Protein AF-A0A962ICY7-F1 (afdb_monomer)

pLDDT: mean 87.16, std 9.31, range [60.44, 96.81]

Sequence (85 aa):
DALLAAGFRDPVVDMEMITLTYDQVRGLLQDLKGIGANNATAGRNRGLTGKQRLQAFYQAYEAFRQPDGRYPASYEVIYGHAWAP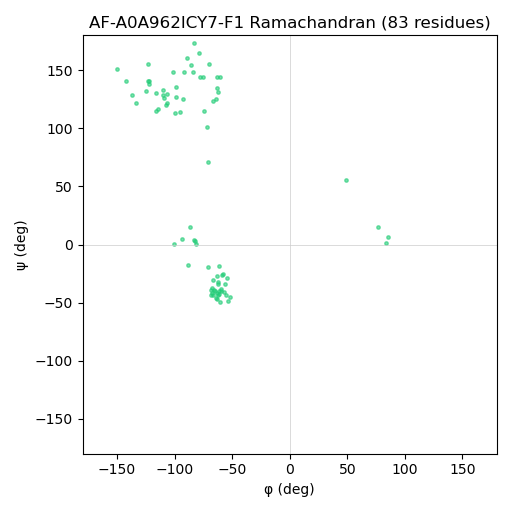

Solvent-accessible surface area (backbone atoms only — not comparable to full-atom values): 5412 Å² total; per-residue (Å²): 106,73,58,56,75,70,62,33,46,82,72,47,75,51,77,46,83,49,72,51,77,26,85,43,71,67,58,53,55,48,52,38,54,72,77,61,65,65,90,78,55,92,86,53,79,88,67,84,86,49,72,66,61,56,49,52,50,55,60,62,50,54,81,56,49,42,98,89,60,29,37,72,49,77,43,82,47,77,46,79,48,62,44,75,127

Structure (mmCIF, N/CA/C/O backbone):
data_AF-A0A962ICY7-F1
#
_entry.id   AF-A0A962ICY7-F1
#
loop_
_atom_site.group_PDB
_atom_site.id
_atom_site.type_symbol
_atom_site.label_atom_id
_atom_site.label_alt_id
_atom_site.label_comp_id
_atom_site.label_asym_id
_atom_site.label_entity_id
_atom_site.label_seq_id
_atom_site.pdbx_PDB_ins_code
_atom_site.Cartn_x
_atom_site.Cartn_y
_atom_site.Cartn_z
_atom_site.occupancy
_atom_site.B_iso_or_equiv
_atom_site.auth_seq_id
_atom_site.auth_comp_id
_atom_site.auth_asym_id
_atom_site.auth_atom_id
_atom_site.pdbx_PDB_model_num
ATOM 1 N N . ASP A 1 1 ? 8.919 8.000 -22.511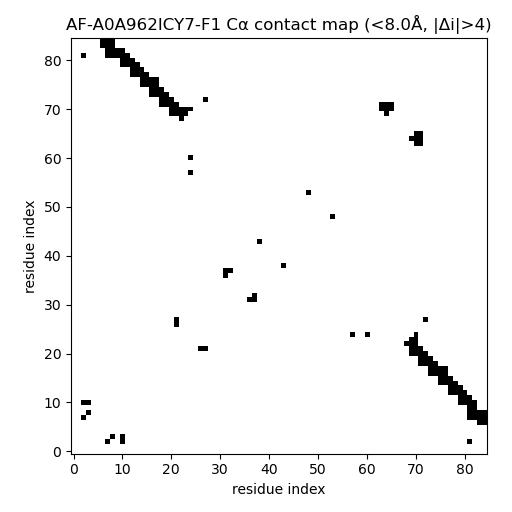 1.00 60.44 1 ASP A N 1
ATOM 2 C CA . ASP A 1 1 ? 10.204 8.734 -22.481 1.00 60.44 1 ASP A CA 1
ATOM 3 C C . ASP A 1 1 ? 11.328 8.070 -21.705 1.00 60.44 1 ASP A C 1
ATOM 5 O O . ASP A 1 1 ? 12.334 7.775 -22.331 1.00 60.44 1 ASP A O 1
ATOM 9 N N . ALA A 1 2 ? 11.196 7.773 -20.406 1.00 73.88 2 ALA A N 1
ATOM 10 C CA . ALA A 1 2 ? 12.312 7.209 -19.626 1.00 73.88 2 ALA A CA 1
ATOM 11 C C . ALA A 1 2 ? 12.886 5.885 -20.189 1.00 73.88 2 ALA A C 1
ATOM 13 O O . ALA A 1 2 ? 14.100 5.728 -20.246 1.00 73.88 2 ALA A O 1
ATOM 14 N N . LEU A 1 3 ? 12.035 4.962 -20.661 1.00 67.94 3 LEU A N 1
ATOM 15 C CA . LEU A 1 3 ? 12.471 3.680 -21.248 1.00 67.94 3 LEU A CA 1
ATOM 16 C C . LEU A 1 3 ? 13.202 3.846 -22.591 1.00 67.94 3 LEU A C 1
ATOM 18 O O . LEU A 1 3 ? 14.214 3.191 -22.823 1.00 67.94 3 LEU A O 1
ATOM 22 N N . LEU A 1 4 ? 12.734 4.761 -23.446 1.00 67.81 4 LEU A N 1
ATOM 23 C CA . LEU A 1 4 ? 13.406 5.089 -24.710 1.00 67.81 4 LEU A CA 1
ATOM 24 C C . LEU A 1 4 ? 14.752 5.773 -24.452 1.00 67.81 4 LEU A C 1
ATOM 26 O O . LEU A 1 4 ? 15.751 5.431 -25.076 1.00 67.81 4 LEU A O 1
ATOM 30 N N . ALA A 1 5 ? 14.794 6.697 -23.486 1.00 71.31 5 ALA A N 1
ATOM 31 C CA . ALA A 1 5 ? 16.028 7.352 -23.058 1.00 71.31 5 ALA A CA 1
ATOM 32 C C . ALA A 1 5 ? 17.045 6.361 -22.458 1.00 71.31 5 ALA A C 1
ATOM 34 O O . ALA A 1 5 ? 18.248 6.587 -22.553 1.00 71.31 5 ALA A O 1
ATOM 35 N N . ALA A 1 6 ? 16.573 5.250 -21.885 1.00 74.25 6 ALA A N 1
ATOM 36 C CA . ALA A 1 6 ? 17.402 4.152 -21.393 1.00 74.25 6 ALA A CA 1
ATOM 37 C C . ALA A 1 6 ? 17.827 3.143 -22.487 1.00 74.25 6 ALA A C 1
ATOM 39 O O . ALA A 1 6 ? 18.491 2.160 -22.172 1.00 74.25 6 ALA A O 1
ATOM 40 N N . GLY A 1 7 ? 17.485 3.377 -23.763 1.00 73.31 7 GLY A N 1
ATOM 41 C CA . GLY A 1 7 ? 17.941 2.570 -24.903 1.00 73.31 7 GLY A CA 1
ATOM 42 C C . GLY A 1 7 ? 17.113 1.316 -25.198 1.00 73.31 7 GLY A C 1
ATOM 43 O O . GLY A 1 7 ? 17.492 0.533 -26.071 1.00 73.31 7 GLY A O 1
ATOM 44 N N . PHE A 1 8 ? 15.986 1.121 -24.507 1.00 69.50 8 PHE A N 1
ATOM 45 C CA . PHE A 1 8 ? 15.067 0.025 -24.803 1.00 69.50 8 PHE A CA 1
ATOM 46 C C . PHE A 1 8 ? 14.255 0.309 -26.073 1.00 69.50 8 PHE A C 1
ATOM 48 O O . PHE A 1 8 ? 13.867 1.452 -26.332 1.00 69.50 8 PHE A O 1
ATOM 55 N N . ARG A 1 9 ? 13.970 -0.737 -26.854 1.00 71.06 9 ARG A N 1
ATOM 56 C CA . ARG A 1 9 ? 13.134 -0.659 -28.061 1.00 71.06 9 ARG A CA 1
ATOM 57 C C . ARG A 1 9 ? 11.725 -1.177 -27.783 1.00 71.06 9 ARG A C 1
ATOM 59 O O . ARG A 1 9 ? 11.540 -2.065 -26.949 1.00 71.06 9 ARG A O 1
ATOM 66 N N . ASP A 1 10 ? 10.760 -0.589 -28.486 1.00 71.75 10 ASP A N 1
ATOM 67 C CA . ASP A 1 10 ? 9.335 -0.940 -28.459 1.00 71.75 10 ASP A CA 1
ATOM 68 C C . ASP A 1 10 ? 8.731 -1.068 -27.044 1.00 71.75 10 ASP A C 1
ATOM 70 O O . ASP A 1 10 ? 8.189 -2.119 -26.698 1.00 71.75 10 ASP A O 1
ATOM 74 N N . PRO A 1 11 ? 8.830 -0.030 -26.185 1.00 72.56 11 PRO A N 1
ATOM 75 C CA . PRO A 1 11 ? 8.244 -0.095 -24.855 1.00 72.56 11 PRO A CA 1
ATOM 76 C C . PRO A 1 11 ? 6.713 -0.138 -24.935 1.00 72.56 11 PRO A C 1
ATOM 78 O O . PRO A 1 11 ? 6.081 0.776 -25.465 1.00 72.56 11 PRO A O 1
ATOM 81 N N . VAL A 1 12 ? 6.126 -1.176 -24.347 1.00 79.69 12 VAL A N 1
ATOM 82 C CA . VAL A 1 12 ? 4.686 -1.312 -24.111 1.00 79.69 12 VAL A CA 1
ATOM 83 C C . VAL A 1 12 ? 4.434 -1.100 -22.624 1.00 79.69 12 VAL A C 1
ATOM 85 O O . VAL A 1 12 ? 5.097 -1.707 -21.781 1.00 79.69 12 VAL A O 1
ATOM 88 N N . VAL A 1 13 ? 3.486 -0.223 -22.305 1.00 84.44 13 VAL A N 1
ATOM 89 C CA . VAL A 1 13 ? 3.050 0.039 -20.932 1.00 84.44 13 VAL A CA 1
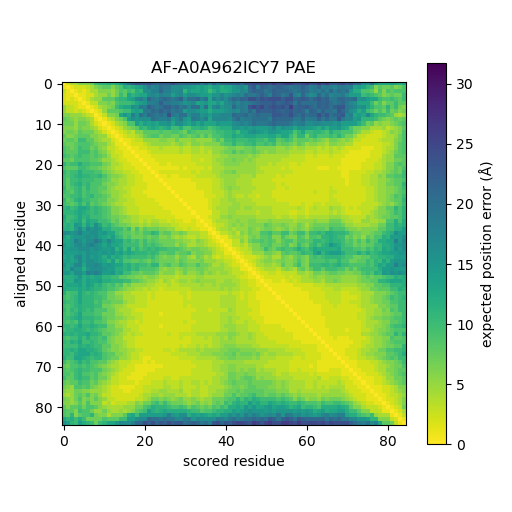ATOM 90 C C . VAL A 1 13 ? 1.591 -0.369 -20.809 1.00 84.44 13 VAL A C 1
ATOM 92 O O . VAL A 1 13 ? 0.779 0.041 -21.636 1.00 84.44 13 VAL A O 1
ATOM 95 N N . ASP A 1 14 ? 1.279 -1.154 -19.784 1.00 86.06 14 ASP A N 1
ATOM 96 C CA . ASP A 1 14 ? -0.084 -1.535 -19.412 1.00 86.06 14 ASP A CA 1
ATOM 97 C C . ASP A 1 14 ? -0.371 -1.133 -17.958 1.00 86.06 14 ASP A C 1
ATOM 99 O O . ASP A 1 14 ? 0.555 -0.973 -17.157 1.00 86.06 14 ASP A O 1
ATOM 103 N N . MET A 1 15 ? -1.643 -0.936 -17.620 1.00 88.88 15 MET A N 1
ATOM 104 C CA . MET A 1 15 ? -2.081 -0.478 -16.303 1.00 88.88 15 MET A CA 1
ATOM 105 C C . MET A 1 15 ? -3.304 -1.266 -15.840 1.00 88.88 15 MET A C 1
ATOM 107 O O . MET A 1 15 ? -4.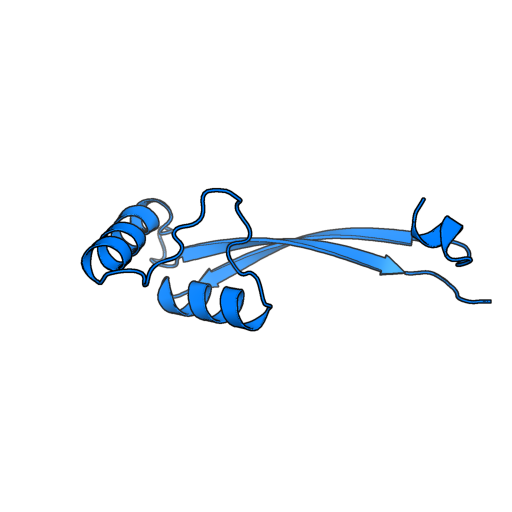326 -1.307 -16.522 1.00 88.88 15 MET A O 1
ATOM 111 N N . GLU A 1 16 ? -3.229 -1.801 -14.624 1.00 92.38 16 GLU A N 1
ATOM 112 C CA . GLU A 1 16 ? -4.332 -2.502 -13.973 1.00 92.38 16 GLU A CA 1
ATOM 113 C C . GLU A 1 16 ? -4.671 -1.871 -12.617 1.00 92.38 16 GLU A C 1
ATOM 115 O O . GLU A 1 16 ? -3.791 -1.503 -11.836 1.00 92.38 16 GLU A O 1
ATOM 120 N N . MET A 1 17 ? -5.970 -1.787 -12.318 1.00 93.38 17 MET A N 1
ATOM 121 C CA . MET A 1 17 ? -6.474 -1.416 -10.997 1.00 93.38 17 MET A CA 1
ATOM 122 C C . MET A 1 17 ? -6.883 -2.667 -10.222 1.00 93.38 17 MET A C 1
ATOM 124 O O . MET A 1 17 ? -7.880 -3.309 -10.548 1.00 93.38 17 MET A O 1
ATOM 128 N N . ILE A 1 18 ? -6.161 -2.972 -9.147 1.00 94.06 18 ILE A N 1
ATOM 129 C CA . ILE A 1 18 ? -6.426 -4.125 -8.280 1.00 94.06 18 ILE A CA 1
ATOM 130 C C . ILE A 1 18 ? -6.957 -3.622 -6.941 1.00 94.06 18 ILE A C 1
ATOM 132 O O . ILE A 1 18 ? -6.383 -2.718 -6.345 1.00 94.06 18 ILE A O 1
ATOM 136 N N . THR A 1 19 ? -8.038 -4.211 -6.425 1.00 94.44 19 THR A N 1
ATOM 137 C CA . THR A 1 19 ? -8.512 -3.929 -5.060 1.00 94.44 19 THR A CA 1
ATOM 138 C C . THR A 1 19 ? -8.416 -5.180 -4.201 1.00 94.44 19 THR A C 1
ATOM 140 O O . THR A 1 19 ? -9.111 -6.163 -4.445 1.00 94.44 19 THR A O 1
ATOM 143 N N . LEU A 1 20 ? -7.563 -5.129 -3.180 1.00 94.69 20 LEU A N 1
ATOM 144 C CA . LEU A 1 20 ? -7.425 -6.179 -2.175 1.00 94.69 20 LEU A CA 1
ATOM 145 C C . LEU A 1 20 ? -8.343 -5.885 -0.990 1.00 94.69 20 LEU A C 1
ATOM 147 O O . LEU A 1 20 ? -8.583 -4.725 -0.655 1.00 94.69 20 LEU A O 1
ATOM 151 N N . THR A 1 21 ? -8.848 -6.930 -0.336 1.00 95.94 21 THR A N 1
ATOM 152 C CA . THR A 1 21 ? -9.714 -6.794 0.841 1.00 95.94 21 THR A CA 1
ATOM 153 C C . THR A 1 21 ? -9.129 -7.526 2.041 1.00 95.94 21 THR A C 1
ATOM 155 O O . THR A 1 21 ? -8.659 -8.661 1.941 1.00 95.94 21 THR A O 1
ATOM 158 N N . TYR A 1 22 ? -9.201 -6.891 3.206 1.00 96.38 22 TYR A N 1
ATOM 159 C CA . TYR A 1 22 ? -8.566 -7.350 4.437 1.00 96.38 22 TYR A CA 1
ATOM 160 C C . TYR A 1 22 ? -9.587 -7.543 5.554 1.00 96.38 22 TYR A C 1
ATOM 162 O O . TYR A 1 22 ? -10.457 -6.698 5.744 1.00 96.38 22 TYR A O 1
ATOM 170 N N . ASP A 1 23 ? -9.432 -8.597 6.358 1.00 96.12 23 ASP A N 1
ATOM 171 C CA . ASP A 1 23 ? -10.265 -8.811 7.554 1.00 96.12 23 ASP A CA 1
ATOM 172 C C . ASP A 1 23 ? -10.020 -7.746 8.633 1.00 96.12 23 ASP A C 1
ATOM 174 O O . ASP A 1 23 ? -10.901 -7.409 9.421 1.00 96.12 23 ASP A O 1
ATOM 178 N N . GLN A 1 24 ? -8.793 -7.221 8.693 1.00 95.06 24 GLN A N 1
ATOM 179 C CA . GLN A 1 24 ? -8.380 -6.205 9.655 1.00 95.06 24 GLN A CA 1
ATOM 180 C C . GLN A 1 24 ? -7.437 -5.200 8.998 1.00 95.06 24 GLN A C 1
ATOM 182 O O . GLN A 1 24 ? -6.500 -5.582 8.295 1.00 95.06 24 GLN A O 1
ATOM 187 N N . VAL A 1 25 ? -7.590 -3.920 9.345 1.00 94.56 25 VAL A N 1
ATOM 188 C CA . VAL A 1 25 ? -6.718 -2.817 8.890 1.00 94.56 25 VAL A CA 1
ATOM 189 C C . VAL A 1 25 ? -5.236 -3.080 9.197 1.00 94.56 25 VAL A C 1
ATOM 191 O O . VAL A 1 25 ? -4.345 -2.636 8.477 1.00 94.56 25 VAL A O 1
ATOM 194 N N . ARG A 1 26 ? -4.936 -3.840 10.257 1.00 93.38 26 ARG A N 1
ATOM 195 C CA . ARG A 1 26 ? -3.561 -4.235 10.586 1.00 93.38 26 ARG A CA 1
ATOM 196 C C . ARG A 1 26 ? -2.891 -5.041 9.467 1.00 93.38 26 ARG A C 1
ATOM 198 O O . ARG A 1 26 ? -1.707 -4.818 9.239 1.00 93.38 26 ARG A O 1
ATOM 205 N N . GLY A 1 27 ? -3.615 -5.952 8.812 1.00 94.12 27 GLY A N 1
ATOM 206 C CA . GLY A 1 27 ? -3.075 -6.764 7.715 1.00 94.12 27 GLY A CA 1
ATOM 207 C C . GLY A 1 27 ? -2.695 -5.890 6.522 1.00 94.12 27 GLY A C 1
ATOM 208 O O . GLY A 1 27 ? -1.565 -5.939 6.055 1.00 94.12 27 GLY A O 1
ATOM 209 N N . LEU A 1 28 ? -3.584 -4.965 6.155 1.00 93.00 28 LEU A N 1
ATOM 210 C CA . LEU A 1 28 ? -3.327 -3.945 5.136 1.00 93.00 28 LEU A CA 1
ATOM 211 C C . LEU A 1 28 ? -2.042 -3.153 5.432 1.00 93.00 28 LEU A C 1
ATOM 213 O O . LEU A 1 28 ? -1.177 -3.006 4.571 1.00 93.00 28 LEU A O 1
ATOM 217 N N . LEU A 1 29 ? -1.876 -2.663 6.667 1.00 91.94 29 LEU A N 1
ATOM 218 C CA . LEU A 1 29 ? -0.671 -1.921 7.059 1.00 91.94 29 LEU A CA 1
ATOM 219 C C . LEU A 1 29 ? 0.612 -2.762 6.976 1.00 91.94 29 LEU A C 1
ATOM 221 O O . LEU A 1 29 ? 1.682 -2.216 6.699 1.00 91.94 29 LEU A O 1
ATOM 225 N N . GLN A 1 30 ? 0.529 -4.062 7.268 1.00 92.44 30 GLN A N 1
ATOM 226 C CA . GLN A 1 30 ? 1.668 -4.974 7.174 1.00 92.44 30 GLN A CA 1
ATOM 227 C C . GLN A 1 30 ? 2.090 -5.176 5.720 1.00 92.44 30 GLN A C 1
ATOM 229 O O . GLN A 1 30 ? 3.282 -5.066 5.440 1.00 92.44 30 GLN A O 1
ATOM 234 N N . ASP A 1 31 ? 1.137 -5.363 4.810 1.00 91.81 31 ASP A N 1
ATOM 235 C CA . ASP A 1 31 ? 1.412 -5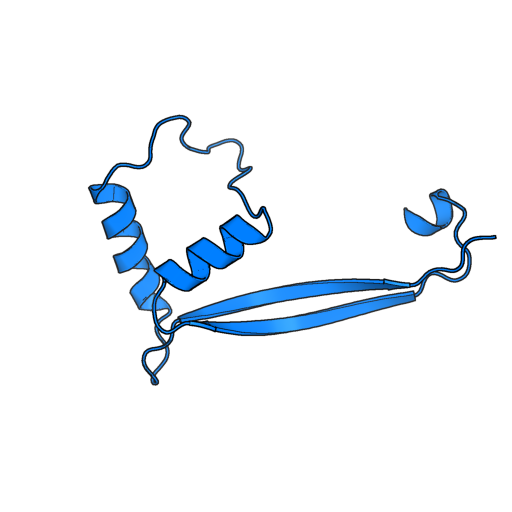.510 3.379 1.00 91.81 31 ASP A CA 1
ATOM 236 C C . ASP A 1 31 ? 2.039 -4.245 2.792 1.00 91.81 31 ASP A C 1
ATOM 238 O O . ASP A 1 31 ? 3.088 -4.318 2.153 1.00 91.81 31 ASP A O 1
ATOM 242 N N . LEU A 1 32 ? 1.476 -3.067 3.097 1.00 89.50 32 LEU A N 1
ATOM 243 C CA . LEU A 1 32 ? 2.059 -1.781 2.692 1.00 89.50 32 LEU A CA 1
ATOM 244 C C . LEU A 1 32 ? 3.506 -1.639 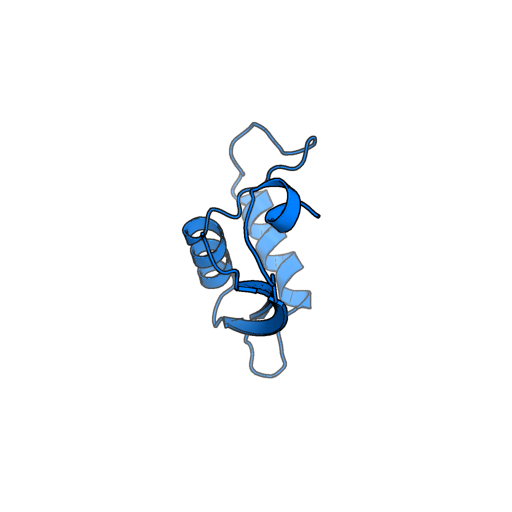3.174 1.00 89.50 32 LEU A C 1
ATOM 246 O O . LEU A 1 32 ? 4.391 -1.219 2.427 1.00 89.50 32 LEU A O 1
ATOM 250 N N . LYS A 1 33 ? 3.774 -2.021 4.425 1.00 88.94 33 LYS A N 1
ATOM 251 C CA . LYS A 1 33 ? 5.135 -2.000 4.961 1.00 88.94 33 LYS A CA 1
ATOM 252 C C . LYS A 1 33 ? 6.040 -3.011 4.249 1.00 88.94 33 LYS A C 1
ATOM 254 O O . LYS A 1 33 ? 7.203 -2.695 4.008 1.00 88.94 33 LYS A O 1
ATOM 259 N N . GLY A 1 34 ? 5.519 -4.193 3.922 1.00 90.62 34 GLY A N 1
ATOM 260 C CA . GLY A 1 34 ? 6.237 -5.261 3.228 1.00 90.62 34 GLY A CA 1
ATOM 261 C C . GLY A 1 34 ? 6.724 -4.849 1.840 1.00 90.62 34 GLY A C 1
ATOM 262 O O . GLY A 1 34 ? 7.868 -5.129 1.496 1.00 90.62 34 GLY A O 1
ATOM 263 N N . ILE A 1 35 ? 5.910 -4.099 1.092 1.00 88.38 35 ILE A N 1
ATOM 264 C CA . ILE A 1 35 ? 6.281 -3.563 -0.231 1.00 88.38 35 ILE A CA 1
ATOM 265 C C . ILE A 1 35 ? 7.110 -2.270 -0.159 1.00 88.38 35 ILE A C 1
ATOM 267 O O . ILE A 1 35 ? 7.425 -1.668 -1.182 1.00 88.38 35 ILE A O 1
ATOM 271 N N . GLY A 1 36 ? 7.453 -1.804 1.045 1.00 85.50 36 GLY A N 1
ATOM 272 C CA . GLY A 1 36 ? 8.234 -0.584 1.237 1.00 85.50 36 GLY A CA 1
ATOM 273 C C . GLY A 1 36 ? 7.450 0.718 1.047 1.00 85.50 36 GLY A C 1
ATOM 274 O O . GLY A 1 36 ? 8.079 1.778 0.973 1.00 85.50 36 GLY A O 1
ATOM 275 N N . ALA A 1 37 ? 6.110 0.675 1.030 1.00 84.12 37 ALA A N 1
ATOM 276 C CA . ALA A 1 37 ? 5.235 1.848 0.976 1.00 84.12 37 ALA A CA 1
ATOM 277 C C . ALA A 1 37 ? 5.270 2.620 2.309 1.00 84.12 37 ALA A C 1
ATOM 279 O O . ALA A 1 37 ? 4.346 2.611 3.123 1.00 84.12 37 ALA A O 1
ATOM 280 N N . ASN A 1 38 ? 6.400 3.276 2.555 1.00 81.69 38 ASN A N 1
ATOM 281 C CA . ASN A 1 38 ? 6.631 4.112 3.720 1.00 81.69 38 ASN A CA 1
ATOM 282 C C . ASN A 1 38 ? 6.113 5.535 3.479 1.00 81.69 38 ASN A C 1
ATOM 284 O O . ASN A 1 38 ? 6.062 6.028 2.355 1.00 81.69 38 ASN A O 1
ATOM 288 N N . ASN A 1 39 ? 5.777 6.236 4.563 1.00 80.50 39 ASN A N 1
ATOM 289 C CA . ASN A 1 39 ? 5.345 7.628 4.486 1.00 80.50 39 ASN A CA 1
ATOM 290 C C . ASN A 1 39 ? 6.533 8.551 4.142 1.00 80.50 39 ASN A C 1
ATOM 292 O O . ASN A 1 39 ? 7.334 8.887 5.018 1.00 80.50 39 ASN A O 1
ATOM 296 N N . ALA A 1 40 ? 6.622 8.960 2.874 1.00 80.00 40 ALA A N 1
ATOM 297 C CA . ALA A 1 40 ? 7.639 9.872 2.346 1.00 80.00 40 ALA A CA 1
ATOM 298 C C . ALA A 1 40 ? 7.210 11.355 2.344 1.00 80.00 40 ALA A C 1
ATOM 300 O O . ALA A 1 40 ? 7.946 12.209 1.853 1.00 80.00 40 ALA A O 1
ATOM 301 N N . THR A 1 41 ? 6.041 11.690 2.898 1.00 84.56 41 THR A N 1
ATOM 302 C CA . THR A 1 41 ? 5.504 13.057 2.883 1.00 84.56 41 THR A CA 1
ATOM 303 C C . THR A 1 41 ? 6.417 14.019 3.646 1.00 84.56 41 THR A C 1
ATOM 305 O O . THR A 1 41 ? 6.833 13.736 4.770 1.00 84.56 41 THR A O 1
ATOM 308 N N . ALA A 1 42 ? 6.689 15.198 3.075 1.00 82.56 42 ALA A N 1
ATOM 309 C CA . ALA A 1 42 ? 7.584 16.200 3.667 1.00 82.56 42 ALA A CA 1
ATOM 310 C C . ALA A 1 42 ? 7.170 16.629 5.092 1.00 82.56 42 ALA A C 1
ATOM 312 O O . ALA A 1 42 ? 8.020 16.850 5.950 1.00 82.56 42 ALA A O 1
ATOM 313 N N . GLY A 1 43 ? 5.862 16.679 5.369 1.00 86.31 43 GLY A N 1
ATOM 314 C CA . GLY A 1 43 ? 5.291 16.984 6.686 1.00 86.31 43 GLY A CA 1
ATOM 315 C C . GLY A 1 43 ? 5.131 15.781 7.622 1.00 86.31 43 GLY A C 1
ATOM 316 O O . GLY A 1 43 ? 4.366 15.859 8.584 1.00 86.31 43 GLY A O 1
ATOM 317 N N . ARG A 1 44 ? 5.773 14.637 7.342 1.00 85.19 44 ARG A N 1
ATOM 318 C CA . ARG A 1 44 ? 5.635 13.446 8.190 1.00 85.19 44 ARG A CA 1
ATOM 319 C C . ARG A 1 44 ? 6.118 13.727 9.610 1.00 85.19 44 ARG A C 1
ATOM 321 O O . ARG A 1 44 ? 7.132 14.391 9.831 1.00 85.19 44 ARG A O 1
ATOM 328 N N . ASN A 1 45 ? 5.438 13.130 10.585 1.00 84.25 45 ASN A N 1
ATOM 329 C CA . ASN A 1 45 ? 5.947 13.132 11.947 1.00 84.25 45 ASN A CA 1
ATOM 330 C C . ASN A 1 45 ? 7.299 12.393 11.989 1.00 84.25 45 ASN A C 1
ATOM 332 O O . ASN A 1 45 ? 7.433 11.296 11.440 1.00 84.25 45 ASN A O 1
ATOM 336 N N . ARG A 1 46 ? 8.305 13.004 12.622 1.00 86.06 46 ARG A N 1
ATOM 337 C CA . ARG A 1 46 ? 9.644 12.413 12.794 1.00 86.06 46 ARG A CA 1
ATOM 338 C C . ARG A 1 46 ? 9.751 11.561 14.060 1.00 86.06 46 ARG A C 1
ATOM 340 O O . ARG A 1 46 ? 10.682 10.770 14.164 1.00 86.06 46 ARG A O 1
ATOM 347 N N . GLY A 1 47 ? 8.821 11.725 15.003 1.00 88.19 47 GLY A N 1
ATOM 348 C CA . GLY A 1 47 ? 8.753 10.933 16.228 1.00 88.19 47 GLY A CA 1
ATOM 349 C C . GLY A 1 47 ? 8.035 9.594 16.047 1.00 88.19 47 GLY A C 1
ATOM 350 O O . GLY A 1 47 ? 7.432 9.312 15.010 1.00 88.19 47 GLY A O 1
ATOM 351 N N . LEU A 1 48 ? 8.066 8.778 17.101 1.00 87.06 48 LEU A N 1
ATOM 352 C CA . LEU A 1 48 ? 7.300 7.536 17.156 1.00 87.06 48 LEU A CA 1
ATOM 353 C C . LEU A 1 48 ? 5.795 7.825 17.104 1.00 87.06 48 LEU A C 1
ATOM 355 O O . LEU A 1 48 ? 5.298 8.797 17.677 1.00 87.06 48 LEU A O 1
ATOM 359 N N . THR A 1 49 ? 5.048 6.949 16.434 1.00 88.44 49 THR A N 1
ATOM 360 C CA . THR A 1 49 ? 3.585 7.025 16.444 1.00 88.44 49 THR A CA 1
ATOM 361 C C . THR A 1 49 ? 3.069 6.543 17.796 1.00 88.44 49 THR A C 1
ATOM 363 O O . THR A 1 49 ? 3.227 5.377 18.148 1.00 88.44 49 THR A O 1
ATOM 366 N N . GLY A 1 50 ? 2.451 7.442 18.562 1.00 92.50 50 GLY A N 1
ATOM 367 C CA . GLY A 1 50 ? 1.857 7.107 19.854 1.00 92.50 50 GLY A CA 1
ATOM 368 C C . GLY A 1 50 ? 0.600 6.238 19.731 1.00 92.50 50 GLY A C 1
ATOM 369 O O . GLY A 1 50 ? -0.120 6.292 18.731 1.00 92.50 50 GLY A O 1
ATOM 370 N N . LYS A 1 51 ? 0.291 5.483 20.795 1.00 94.12 51 LYS A N 1
ATOM 371 C CA . LYS A 1 51 ? -0.869 4.573 20.872 1.00 94.12 51 LYS A CA 1
ATOM 372 C C . LYS A 1 51 ? -2.190 5.257 20.506 1.00 94.12 51 LYS A C 1
ATOM 374 O O . LYS A 1 51 ? -2.966 4.698 19.743 1.00 94.12 51 LYS A O 1
ATOM 379 N N . GLN A 1 52 ? -2.436 6.461 21.022 1.00 94.88 52 GLN A N 1
ATOM 380 C CA . GLN A 1 52 ? -3.674 7.209 20.763 1.00 94.88 52 GLN A CA 1
ATOM 381 C C . GLN A 1 52 ? -3.833 7.559 19.280 1.00 94.88 52 GLN A C 1
ATOM 383 O O . GLN A 1 52 ? -4.909 7.385 18.721 1.00 94.88 52 GLN A O 1
ATOM 388 N N . ARG A 1 53 ? -2.749 7.981 18.617 1.00 92.81 53 ARG A N 1
ATOM 389 C CA . ARG A 1 53 ? -2.772 8.308 17.186 1.00 92.81 53 ARG A CA 1
ATOM 390 C C . ARG A 1 53 ? -3.009 7.070 16.325 1.00 92.81 53 ARG A C 1
ATOM 392 O O . ARG A 1 53 ? -3.738 7.153 15.345 1.00 92.81 53 ARG A O 1
ATOM 399 N N . LEU A 1 54 ? -2.435 5.931 16.712 1.00 92.12 54 LEU A N 1
ATOM 400 C CA . LEU A 1 54 ? -2.693 4.658 16.041 1.00 92.12 54 LEU A CA 1
ATOM 401 C C . LEU A 1 54 ? -4.159 4.214 16.198 1.00 92.12 54 LEU A C 1
ATOM 403 O O . LEU A 1 54 ? -4.753 3.732 15.243 1.00 92.12 54 LEU A O 1
ATOM 407 N N . GLN A 1 55 ? -4.758 4.409 17.375 1.00 94.88 55 GLN A N 1
ATOM 408 C CA . GLN A 1 55 ? -6.178 4.108 17.593 1.00 94.88 55 GLN A CA 1
ATOM 409 C C . GLN A 1 55 ? -7.094 5.037 16.793 1.00 94.88 55 GLN A C 1
ATOM 411 O O . GLN A 1 55 ? -8.019 4.562 16.144 1.00 94.88 55 GLN A O 1
ATOM 416 N N . ALA A 1 56 ? -6.797 6.339 16.772 1.00 95.19 56 ALA A N 1
ATOM 417 C CA . ALA A 1 56 ? -7.529 7.298 15.948 1.00 95.19 56 ALA A CA 1
ATOM 418 C C . ALA A 1 56 ? -7.442 6.950 14.452 1.00 95.19 56 ALA A C 1
ATOM 420 O O . ALA A 1 56 ? -8.432 7.068 13.738 1.00 95.19 56 ALA A O 1
ATOM 421 N N . PHE A 1 57 ? -6.283 6.469 13.987 1.00 93.56 57 PHE A N 1
ATOM 422 C CA . PHE A 1 57 ? -6.129 5.959 12.626 1.00 93.56 57 PHE A CA 1
ATOM 423 C C . PHE A 1 57 ? -7.064 4.772 12.350 1.00 93.56 57 PHE A C 1
ATOM 425 O O . PHE A 1 57 ? -7.778 4.802 11.353 1.00 93.56 57 PHE A O 1
ATOM 432 N N . TYR A 1 58 ? -7.106 3.764 13.230 1.00 94.31 58 TYR A N 1
ATOM 433 C CA . TYR A 1 58 ? -8.012 2.623 13.047 1.00 94.31 58 TYR A CA 1
ATOM 434 C C . TYR A 1 58 ? -9.483 3.045 13.039 1.00 94.31 58 TYR A C 1
ATOM 436 O O . TYR A 1 58 ? -10.227 2.608 12.172 1.00 94.31 58 TYR A O 1
ATOM 444 N N . GLN A 1 59 ? -9.883 3.943 13.942 1.00 95.94 59 GLN A N 1
ATOM 445 C CA . GLN A 1 59 ? -11.250 4.468 13.991 1.00 95.94 59 GLN A CA 1
ATOM 446 C C . GLN A 1 59 ? -11.627 5.229 12.720 1.00 95.94 59 GLN A C 1
ATOM 448 O O . GLN A 1 59 ? -12.715 5.034 12.191 1.00 95.94 59 GLN A O 1
ATOM 453 N N . ALA A 1 60 ? -10.729 6.071 12.204 1.00 95.25 60 ALA A N 1
ATOM 454 C CA . ALA A 1 60 ? -10.958 6.769 10.942 1.00 95.25 60 ALA A CA 1
ATOM 455 C C . ALA A 1 60 ? -11.108 5.788 9.769 1.00 95.25 60 ALA A C 1
ATOM 457 O O . ALA A 1 60 ? -11.866 6.051 8.838 1.00 95.25 60 ALA A O 1
ATOM 458 N N . TYR A 1 61 ? -10.418 4.646 9.829 1.00 94.12 61 TYR A N 1
ATOM 459 C CA . TYR A 1 61 ? -10.479 3.624 8.791 1.00 94.12 61 TYR A CA 1
ATOM 460 C C . TYR A 1 61 ? -11.813 2.862 8.749 1.00 94.12 61 TYR A C 1
ATOM 462 O O . TYR A 1 61 ? -12.152 2.293 7.714 1.00 94.12 61 TYR A O 1
ATOM 470 N N . GLU A 1 62 ? -12.603 2.880 9.829 1.00 95.25 62 GLU A N 1
ATOM 471 C CA . GLU A 1 62 ? -13.940 2.264 9.855 1.00 95.25 62 GLU A CA 1
ATOM 472 C C . GLU A 1 62 ? -14.887 2.852 8.805 1.00 95.25 62 GLU A C 1
ATOM 474 O O . GLU A 1 62 ? -15.769 2.150 8.320 1.00 95.25 62 GLU A O 1
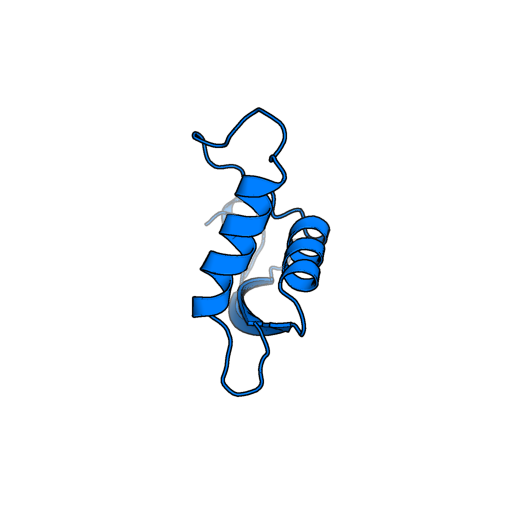ATOM 479 N N . ALA A 1 63 ? -14.670 4.101 8.380 1.00 96.25 63 ALA A N 1
ATOM 480 C CA . ALA A 1 63 ? -15.438 4.718 7.299 1.00 96.25 63 ALA A CA 1
ATOM 481 C C . ALA A 1 63 ? -15.302 3.979 5.952 1.00 96.25 63 ALA A C 1
ATOM 483 O O . ALA A 1 63 ? -16.141 4.160 5.072 1.00 96.25 63 ALA A O 1
ATOM 484 N N . PHE A 1 64 ? -14.265 3.151 5.789 1.00 95.19 64 PHE A N 1
ATOM 485 C CA . PHE A 1 64 ? -14.015 2.360 4.581 1.00 95.19 64 PHE A CA 1
ATOM 486 C C . PHE A 1 64 ? -14.450 0.898 4.710 1.00 95.19 64 PHE A C 1
ATOM 488 O O . PHE A 1 64 ? -14.262 0.127 3.770 1.00 95.19 64 PHE A O 1
ATOM 495 N N . ARG A 1 65 ? -15.004 0.490 5.859 1.00 96.50 65 ARG A N 1
ATOM 496 C CA . ARG A 1 65 ? -15.472 -0.880 6.064 1.00 96.50 65 ARG A CA 1
ATOM 497 C C . ARG A 1 65 ? -16.628 -1.188 5.109 1.00 96.50 65 ARG A C 1
ATOM 499 O O . ARG A 1 65 ? -17.629 -0.476 5.076 1.00 96.50 65 ARG A O 1
ATOM 506 N N . GLN A 1 66 ? -16.485 -2.258 4.339 1.00 95.50 66 GLN A N 1
ATOM 507 C CA . GLN A 1 66 ? -17.497 -2.725 3.396 1.00 95.50 66 GLN A CA 1
ATOM 508 C C . GLN A 1 66 ? -18.630 -3.489 4.109 1.00 95.50 66 GLN A C 1
ATOM 510 O O . GLN A 1 66 ? -18.473 -3.880 5.270 1.00 95.50 66 GLN A O 1
ATOM 515 N N . PRO A 1 67 ? -19.783 -3.723 3.444 1.00 96.38 67 PRO A N 1
ATOM 516 C CA . PRO A 1 67 ? -20.915 -4.443 4.040 1.00 96.38 67 PRO A CA 1
ATOM 517 C C . PRO A 1 67 ? -20.587 -5.860 4.533 1.00 96.38 67 PRO A C 1
ATOM 519 O O . PRO A 1 67 ? -21.245 -6.357 5.443 1.00 9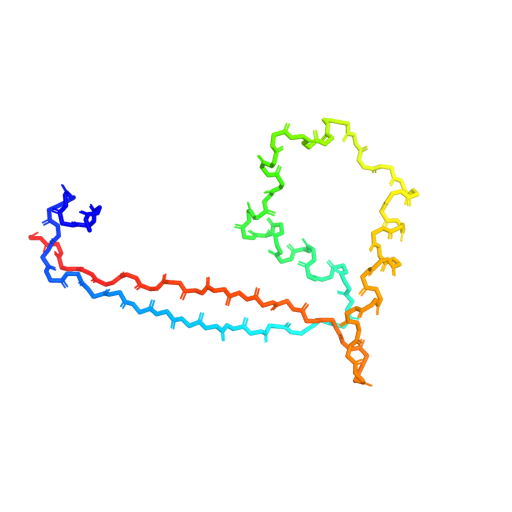6.38 67 PRO A O 1
ATOM 522 N N . ASP A 1 68 ? -19.568 -6.499 3.959 1.00 95.44 68 ASP A N 1
ATOM 523 C CA . ASP A 1 68 ? -19.055 -7.810 4.372 1.00 95.44 68 ASP A CA 1
ATOM 524 C C . ASP A 1 68 ? -18.090 -7.742 5.577 1.00 95.44 68 ASP A C 1
ATOM 526 O O . ASP A 1 68 ? -17.583 -8.764 6.037 1.00 95.44 68 ASP A O 1
ATOM 530 N N . GLY A 1 69 ? -17.837 -6.541 6.105 1.00 95.50 69 GLY A N 1
ATOM 531 C CA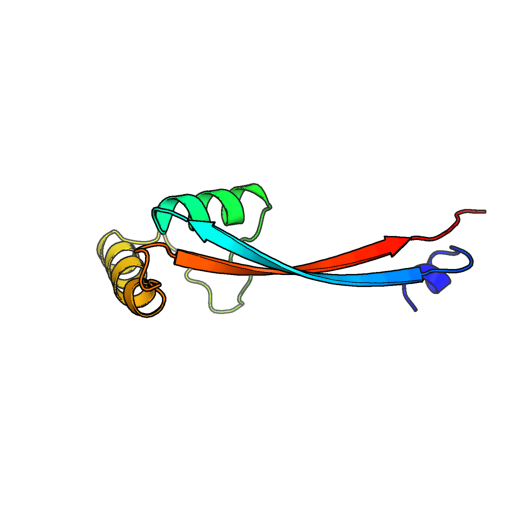 . GLY A 1 69 ? -16.951 -6.289 7.236 1.00 95.50 69 GLY A CA 1
ATOM 532 C C . GLY A 1 69 ? -15.467 -6.166 6.882 1.00 95.50 69 GLY A C 1
ATOM 533 O O . GLY A 1 69 ? -14.665 -5.965 7.797 1.00 95.50 69 GLY A O 1
ATOM 534 N N . ARG A 1 70 ? -15.091 -6.263 5.600 1.00 96.81 70 ARG A N 1
ATOM 535 C CA . ARG A 1 70 ? -13.696 -6.169 5.144 1.00 96.81 70 ARG A CA 1
ATOM 536 C C . ARG A 1 70 ? -13.293 -4.725 4.839 1.00 96.81 70 ARG A C 1
ATOM 538 O O . ARG A 1 70 ? -14.130 -3.852 4.614 1.00 96.81 70 ARG A O 1
ATOM 545 N N . TYR A 1 71 ? -11.987 -4.477 4.806 1.00 95.94 71 TYR A N 1
ATOM 546 C CA . TYR A 1 71 ? -11.405 -3.179 4.456 1.00 95.94 71 TYR A CA 1
ATOM 547 C C . TYR A 1 71 ? -10.723 -3.252 3.086 1.00 95.94 71 TYR A C 1
ATOM 549 O O . TYR A 1 71 ? -9.857 -4.115 2.905 1.00 95.94 71 TYR A O 1
ATOM 557 N N . PRO A 1 72 ? -11.069 -2.374 2.132 1.00 94.62 72 PRO A N 1
ATOM 558 C CA . PRO A 1 72 ? -10.454 -2.355 0.814 1.00 94.62 72 PRO A CA 1
ATOM 559 C C . PRO A 1 72 ? -9.144 -1.556 0.788 1.00 94.62 72 PRO A C 1
ATOM 561 O O . PRO A 1 72 ? -9.006 -0.542 1.471 1.00 94.62 72 PRO A O 1
ATOM 564 N N . ALA A 1 73 ? -8.218 -1.976 -0.071 1.00 92.81 73 ALA A N 1
ATOM 565 C CA . ALA A 1 73 ? -7.068 -1.199 -0.522 1.00 92.81 73 ALA A CA 1
ATOM 566 C C . ALA A 1 73 ? -6.947 -1.324 -2.043 1.00 92.81 73 ALA A C 1
ATOM 568 O O . ALA A 1 73 ? -6.822 -2.434 -2.562 1.00 92.81 73 ALA A O 1
ATOM 569 N N . SER A 1 74 ? -6.994 -0.197 -2.749 1.00 91.44 74 SER A N 1
ATOM 570 C CA . SER A 1 74 ? -6.869 -0.157 -4.207 1.00 91.44 74 SER A CA 1
ATOM 571 C C . SER A 1 74 ? -5.443 0.211 -4.613 1.00 91.44 74 SER A C 1
ATOM 573 O O . SER A 1 74 ? -4.852 1.135 -4.052 1.00 91.44 74 SER A O 1
ATOM 575 N N . TYR A 1 75 ? -4.913 -0.508 -5.596 1.00 88.31 75 TYR A N 1
ATOM 576 C CA . TYR A 1 75 ? -3.565 -0.395 -6.131 1.00 88.31 75 TYR A CA 1
ATOM 577 C C . TYR A 1 75 ? -3.647 -0.162 -7.635 1.00 88.31 75 TYR A C 1
ATOM 579 O O . TYR A 1 75 ? -4.355 -0.883 -8.335 1.00 88.31 75 TYR A O 1
ATOM 587 N N . GLU A 1 76 ? -2.900 0.823 -8.116 1.00 89.75 76 GLU A N 1
ATOM 588 C CA . GLU A 1 76 ? -2.630 1.009 -9.538 1.00 89.75 76 GLU A CA 1
ATOM 589 C C . GLU A 1 76 ? -1.291 0.340 -9.844 1.00 89.75 76 GLU A C 1
ATOM 591 O O . GLU A 1 76 ? -0.251 0.732 -9.305 1.00 89.75 76 GLU A O 1
ATOM 596 N N . VAL A 1 77 ? -1.322 -0.714 -10.653 1.00 88.25 77 VAL A N 1
ATOM 597 C CA . VAL A 1 77 ? -0.133 -1.468 -11.043 1.00 88.25 77 VAL A CA 1
ATOM 598 C C . VAL A 1 77 ? 0.184 -1.140 -12.491 1.00 88.25 77 VAL A C 1
ATOM 600 O O . VAL A 1 77 ? -0.646 -1.333 -13.373 1.00 88.25 77 VAL A O 1
ATOM 603 N N . ILE A 1 78 ? 1.394 -0.636 -12.724 1.00 88.31 78 ILE A N 1
ATOM 604 C CA . ILE A 1 78 ? 1.879 -0.274 -14.054 1.00 88.31 78 ILE A CA 1
ATOM 605 C C . ILE A 1 78 ? 2.924 -1.303 -14.475 1.00 88.31 78 ILE A C 1
ATOM 607 O O . ILE A 1 78 ? 3.960 -1.456 -13.823 1.00 88.31 78 ILE A O 1
ATOM 611 N N . TYR A 1 79 ? 2.663 -1.986 -15.583 1.00 85.88 79 TYR A N 1
ATOM 612 C CA . TYR A 1 79 ? 3.559 -2.959 -16.192 1.00 85.88 79 TYR A CA 1
ATOM 613 C C . TYR A 1 79 ? 4.310 -2.299 -17.343 1.00 85.88 79 TYR A C 1
ATOM 615 O O . TYR A 1 79 ? 3.705 -1.716 -18.237 1.00 85.88 79 TYR A O 1
ATOM 623 N N . GLY A 1 80 ? 5.640 -2.384 -17.328 1.00 84.75 80 GLY A N 1
ATOM 624 C CA . GLY A 1 80 ? 6.489 -1.930 -18.426 1.00 84.75 80 GLY A CA 1
ATOM 625 C C . GLY A 1 80 ? 7.209 -3.112 -19.056 1.00 84.75 80 GLY A C 1
ATOM 626 O O . GLY A 1 80 ? 8.041 -3.741 -18.405 1.00 84.75 80 GLY A O 1
ATOM 627 N N . HIS A 1 81 ? 6.922 -3.389 -20.324 1.00 80.38 81 HIS A N 1
ATOM 628 C CA . HIS A 1 81 ? 7.639 -4.374 -21.125 1.00 80.38 81 HIS A CA 1
ATOM 629 C C . HIS A 1 81 ? 8.458 -3.647 -22.180 1.00 80.38 81 HIS A C 1
ATOM 631 O O . HIS A 1 81 ? 7.933 -2.806 -22.902 1.00 80.38 81 HIS A O 1
ATOM 637 N N . ALA A 1 82 ? 9.747 -3.954 -22.276 1.00 80.19 82 ALA A N 1
ATOM 638 C CA . ALA A 1 82 ? 10.598 -3.379 -23.305 1.00 80.19 82 ALA A CA 1
ATOM 639 C C . ALA A 1 82 ? 11.709 -4.361 -23.684 1.00 80.19 82 ALA A C 1
ATOM 641 O O . ALA A 1 82 ? 12.147 -5.160 -22.852 1.00 80.19 82 ALA A O 1
ATOM 642 N N . TRP A 1 83 ? 12.174 -4.295 -24.930 1.00 72.94 83 TRP A N 1
ATOM 643 C CA . TRP A 1 83 ? 13.266 -5.136 -25.411 1.00 72.94 83 TRP A CA 1
ATOM 644 C C . TRP A 1 83 ? 14.596 -4.408 -25.233 1.00 72.94 83 TRP A C 1
ATOM 646 O O . TRP A 1 83 ? 14.766 -3.278 -25.698 1.00 72.94 83 TRP A O 1
ATOM 656 N N . ALA A 1 84 ? 15.534 -5.049 -24.538 1.00 62.97 84 ALA A N 1
ATOM 657 C CA . ALA A 1 84 ? 16.919 -4.596 -24.506 1.00 62.97 84 ALA A CA 1
ATOM 658 C C . ALA A 1 84 ? 17.623 -5.007 -25.818 1.00 62.97 84 ALA A C 1
ATOM 660 O O . ALA A 1 84 ? 17.291 -6.068 -26.356 1.00 62.97 84 ALA A O 1
ATOM 661 N N . PRO A 1 85 ? 18.536 -4.180 -26.357 1.00 61.00 85 PRO A N 1
ATOM 662 C CA . PRO A 1 85 ? 19.334 -4.526 -27.531 1.00 61.00 85 PRO A CA 1
ATOM 663 C C . PRO A 1 85 ? 20.313 -5.682 -27.291 1.00 61.00 85 PRO A C 1
ATOM 665 O O . PRO A 1 85 ? 20.736 -5.885 -26.130 1.00 61.00 85 PRO A O 1
#

Radius of gyration: 18.33 Å; Cα contacts (8 Å, |Δi|>4): 83; chains: 1; bounding box: 40×26×49 Å

Secondary structure (DSSP, 8-state):
-HHHHTT-EEEEEEEEEEEEEESSHHHHHHHHHHTT-----TT---S---HHHHHHHHHHHGGG--TTS-EEEEEEEEEEEEE--

Nearest PDB structures (foldseek):
  7ebx-assembly1_A  TM=6.354E-01  e=1.763E+00  Bombyx mori
  5jgl-assembly1_A  TM=5.238E-01  e=8.917E-01  Aspergillus fumigatus
  7ejb-assembly1_A-2  TM=5.695E-01  e=1.557E+00  Bombyx mori
  5egp-assembly2_B  TM=5.622E-01  e=2.123E+00  Aspergillus fumigatus Z5
  5jgj-assembly1_A  TM=4.874E-01  e=8.828E+00  Aspergillus fumigatus Z5

Foldseek 3Di:
DVCVVVVWPDKDKDKDKDKDKALAVVVVVVVCVVVVVDPPDPPDDPDDDDPVNVVVVRVVQVVQQDPVRIHMDMDMDMDIDTHHD

Mean predicted aligned error: 7.08 Å